Protein AF-A0A603ZYS9-F1 (afdb_monomer)

Secondary structure (DSSP, 8-state):
---HHHHHHTTEEESSSEEEETTSEEEEEEEE-SSS-EEEEEEEEEHHHHHHH-TT-EEEEEEEEEEE-TTS-EEEEEEETTSS-EEEEEE-TT--EEEEEEE-

Radius of gyration: 13.32 Å; Cα contacts (8 Å, |Δi|>4): 225; chains: 1; bounding box: 37×27×36 Å

Organism: NCBI:txid192955

pLDDT: mean 94.03, std 5.85, range [54.97, 98.69]

Foldseek 3Di:
DDAQQVCVVVQKDAQAFWKGFRVQKIWHWDFDPPPHTDIHTDDIDGPVVVCVVCVVRMFRWDFDDWDQDPVLWIWTKTATPVPVKIKIFTAGNVRGTGMMGIDD

Solvent-accessible surface area (backbone atoms only — not comparable to full-atom values): 5739 Å² total; per-residue (Å²): 131,72,50,65,57,62,36,51,77,71,36,32,44,65,75,54,45,22,37,41,29,57,87,53,52,26,29,37,38,44,85,37,73,72,99,54,77,46,76,50,76,77,47,79,51,61,50,44,68,51,40,73,76,40,73,82,47,54,37,55,44,51,82,73,48,79,43,82,41,97,86,58,23,31,39,37,33,34,36,34,77,82,76,72,26,37,38,46,27,40,21,42,74,83,67,46,71,47,34,36,38,37,42,104

Sequence (104 aa):
MKNIIQLWEDNLLPIKDAIYFSNGRSFLCKIMDYPTLHIERNGEFDFSAFYEKNKDEVTDIDKFREIKLANNCYCCVGEGSYGSEGFVAYLDENKNLVWVLYSE

Mean predicted aligned error: 3.3 Å

Nearest PDB structures (foldseek):
  6euh-assembly2_B  TM=4.344E-01  e=8.066E-01  Bacteroides thetaiotaomicron VPI-5482
  6euj-assembly1_C  TM=4.848E-01  e=1.647E+00  Bacteroides thetaiotaomicron VPI-5482
  1e05-assembly1_L  TM=2.912E-01  e=1.322E+00  Homo sapiens
  1e04-assembly2_L  TM=3.231E-01  e=2.289E+00  Homo sapiens
  7cu8-assembly1_B  TM=5.018E-01  e=7.250E+00  Mycobacterium tuberculosis H37Rv

Structure (mmCIF, N/CA/C/O backbone):
data_AF-A0A603ZYS9-F1
#
_entry.id   AF-A0A603ZYS9-F1
#
loop_
_atom_site.group_PDB
_atom_site.id
_atom_site.type_symbol
_atom_site.label_atom_id
_atom_site.label_alt_id
_atom_site.label_comp_id
_atom_site.label_asym_id
_atom_site.label_entity_id
_atom_site.label_seq_id
_atom_site.pdbx_PDB_ins_code
_atom_site.Cartn_x
_atom_site.Cartn_y
_atom_site.Cartn_z
_atom_site.occupancy
_atom_site.B_iso_or_equiv
_atom_site.auth_seq_id
_atom_site.auth_comp_id
_atom_site.auth_asym_id
_atom_site.auth_atom_id
_atom_site.pdbx_PDB_model_num
ATOM 1 N N . MET A 1 1 ? 15.951 -8.413 7.392 1.00 54.97 1 MET A N 1
ATOM 2 C CA . MET A 1 1 ? 15.242 -8.383 6.099 1.00 54.97 1 MET A CA 1
ATOM 3 C C . MET A 1 1 ? 14.115 -7.383 6.276 1.00 54.97 1 MET A C 1
ATOM 5 O O . MET A 1 1 ? 13.291 -7.597 7.156 1.00 54.97 1 MET A O 1
ATOM 9 N N . LYS A 1 2 ? 14.196 -6.223 5.616 1.00 67.56 2 LYS A N 1
ATOM 10 C CA . LYS A 1 2 ? 13.228 -5.136 5.817 1.00 67.56 2 LYS A CA 1
ATOM 11 C C . LYS A 1 2 ? 11.918 -5.519 5.121 1.00 67.56 2 LYS A C 1
ATOM 13 O O . LYS A 1 2 ? 11.961 -6.067 4.020 1.00 67.56 2 LYS A O 1
ATOM 18 N N . ASN A 1 3 ? 10.793 -5.287 5.784 1.00 85.31 3 ASN A N 1
ATOM 19 C CA . ASN A 1 3 ? 9.434 -5.578 5.333 1.00 85.31 3 ASN A CA 1
ATOM 20 C C . ASN A 1 3 ? 8.658 -4.253 5.224 1.00 85.31 3 ASN A C 1
ATOM 22 O O . ASN A 1 3 ? 9.032 -3.256 5.843 1.00 85.31 3 ASN A O 1
ATOM 26 N N . ILE A 1 4 ? 7.573 -4.238 4.453 1.00 95.81 4 ILE A N 1
ATOM 27 C CA . ILE A 1 4 ? 6.727 -3.056 4.279 1.00 95.81 4 ILE A CA 1
ATOM 28 C C . ILE A 1 4 ? 6.175 -2.534 5.612 1.00 95.81 4 ILE A C 1
ATOM 30 O O . ILE A 1 4 ? 6.000 -1.333 5.771 1.00 95.81 4 ILE A O 1
ATOM 34 N N . ILE A 1 5 ? 5.971 -3.422 6.593 1.00 96.38 5 ILE A N 1
ATOM 35 C CA . ILE A 1 5 ? 5.476 -3.071 7.932 1.00 96.38 5 ILE A CA 1
ATOM 36 C C . ILE A 1 5 ? 6.366 -2.013 8.596 1.00 96.38 5 ILE A C 1
ATOM 38 O O . ILE A 1 5 ? 5.837 -1.036 9.110 1.00 96.38 5 ILE A O 1
ATOM 42 N N . GLN A 1 6 ? 7.698 -2.166 8.542 1.00 94.25 6 GLN A N 1
ATOM 43 C CA . GLN A 1 6 ? 8.595 -1.193 9.176 1.00 94.25 6 GLN A CA 1
ATOM 44 C C . GLN A 1 6 ? 8.512 0.178 8.501 1.00 94.25 6 GLN A C 1
ATOM 46 O O . GLN A 1 6 ? 8.441 1.187 9.187 1.00 94.25 6 GLN A O 1
ATOM 51 N N . LEU A 1 7 ? 8.470 0.221 7.163 1.00 96.00 7 LEU A N 1
ATOM 52 C CA . LEU A 1 7 ? 8.305 1.493 6.453 1.00 96.00 7 LEU A CA 1
ATOM 53 C C . LEU A 1 7 ? 6.968 2.151 6.814 1.00 96.00 7 LEU A C 1
ATOM 55 O O . LEU A 1 7 ? 6.925 3.336 7.113 1.00 96.00 7 LEU A O 1
ATOM 59 N N . TRP A 1 8 ? 5.890 1.373 6.878 1.00 97.38 8 TRP A N 1
ATOM 60 C CA . TRP A 1 8 ? 4.569 1.879 7.243 1.00 97.38 8 TRP A CA 1
ATOM 61 C C . TRP A 1 8 ? 4.496 2.476 8.656 1.00 97.38 8 TRP A C 1
ATOM 63 O O . TRP A 1 8 ? 3.800 3.478 8.866 1.00 97.38 8 TRP A O 1
ATOM 73 N N . GLU A 1 9 ? 5.176 1.855 9.623 1.00 95.94 9 GLU A N 1
ATOM 74 C CA . GLU A 1 9 ? 5.308 2.358 10.998 1.00 95.94 9 GLU A CA 1
ATOM 75 C C . GLU A 1 9 ? 6.071 3.688 11.036 1.00 95.94 9 GLU A C 1
ATOM 77 O O . GLU A 1 9 ? 5.674 4.595 11.769 1.00 95.94 9 GLU A O 1
ATOM 82 N N . ASP A 1 10 ? 7.078 3.833 10.173 1.00 96.00 10 ASP A N 1
ATOM 83 C CA . ASP A 1 10 ? 7.868 5.054 9.998 1.00 96.00 10 ASP A CA 1
ATOM 84 C C . ASP A 1 10 ? 7.161 6.126 9.134 1.00 96.00 10 ASP A C 1
ATOM 86 O O . ASP A 1 10 ? 7.722 7.192 8.908 1.00 96.00 10 ASP A O 1
ATOM 90 N N . ASN A 1 11 ? 5.923 5.883 8.675 1.00 96.75 11 ASN A N 1
ATOM 91 C CA . ASN A 1 11 ? 5.195 6.716 7.697 1.00 96.75 11 ASN A CA 1
ATOM 92 C C . ASN A 1 11 ? 5.950 6.904 6.374 1.00 96.75 11 ASN A C 1
ATOM 94 O O . ASN A 1 11 ? 5.929 7.973 5.775 1.00 96.75 11 ASN A O 1
ATOM 98 N N . LEU A 1 12 ? 6.562 5.826 5.896 1.00 96.50 12 LEU A N 1
ATOM 99 C CA . LEU A 1 12 ? 7.241 5.753 4.613 1.00 96.50 12 LEU A CA 1
ATOM 100 C C . LEU A 1 12 ? 6.573 4.717 3.708 1.00 96.50 12 LEU A C 1
ATOM 102 O O . LEU A 1 12 ? 6.103 3.672 4.170 1.00 96.50 12 LEU A O 1
ATOM 106 N N . LEU A 1 13 ? 6.6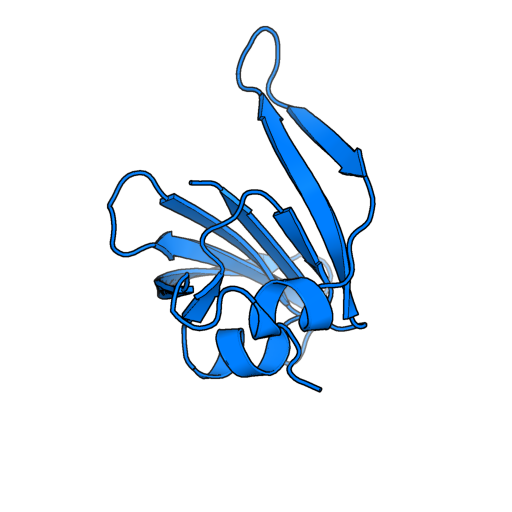11 4.959 2.400 1.00 96.88 13 LEU A N 1
ATOM 107 C CA . LEU A 1 13 ? 6.349 3.942 1.380 1.00 96.88 13 LEU A CA 1
ATOM 108 C C . LEU A 1 13 ? 7.426 3.972 0.289 1.00 96.88 13 LEU A C 1
ATOM 110 O O . LEU A 1 13 ? 8.040 5.013 0.065 1.00 96.88 13 LEU A O 1
ATOM 114 N N . PRO A 1 14 ? 7.694 2.842 -0.388 1.00 95.62 14 PRO A N 1
ATOM 115 C CA . PRO A 1 14 ? 8.583 2.833 -1.543 1.00 95.62 14 PRO A CA 1
ATOM 116 C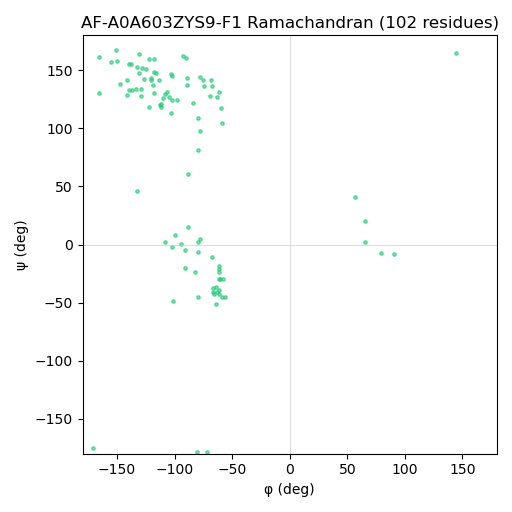 C . PRO A 1 14 ? 7.959 3.581 -2.721 1.00 95.62 14 PRO A C 1
ATOM 118 O O . PRO A 1 14 ? 6.772 3.408 -2.992 1.00 95.62 14 PRO A O 1
ATOM 121 N N . ILE A 1 15 ? 8.778 4.326 -3.462 1.00 94.94 15 ILE A N 1
ATOM 122 C CA . ILE A 1 15 ? 8.370 5.006 -4.698 1.00 94.94 15 ILE A CA 1
ATOM 123 C C . ILE A 1 15 ? 8.363 3.970 -5.830 1.00 94.94 15 ILE A C 1
ATOM 125 O O . ILE A 1 15 ? 9.358 3.759 -6.526 1.00 94.94 15 ILE A O 1
ATOM 129 N N . LYS A 1 16 ? 7.280 3.189 -5.905 1.00 95.25 16 LYS A N 1
ATOM 130 C CA . LYS A 1 16 ? 7.052 2.182 -6.949 1.00 95.25 16 LYS A CA 1
ATOM 131 C C . LYS A 1 16 ? 5.596 1.727 -6.963 1.00 95.25 16 LYS A C 1
ATOM 133 O O . LYS A 1 16 ? 5.094 1.241 -5.951 1.00 95.25 16 LYS A O 1
ATOM 138 N N . ASP A 1 17 ? 4.984 1.733 -8.144 1.00 96.06 17 ASP A N 1
ATOM 139 C CA . ASP A 1 17 ? 3.642 1.183 -8.360 1.00 96.06 17 ASP A CA 1
ATOM 140 C C . ASP A 1 17 ? 3.551 -0.310 -8.001 1.00 96.06 17 ASP A C 1
ATOM 142 O O . ASP A 1 17 ? 4.015 -1.202 -8.734 1.00 96.06 17 ASP A O 1
ATOM 146 N N . ALA A 1 18 ? 2.945 -0.607 -6.853 1.00 97.00 18 ALA A N 1
ATOM 147 C CA . ALA A 1 18 ? 2.825 -1.969 -6.357 1.00 97.00 18 ALA A CA 1
ATOM 148 C C . ALA A 1 18 ? 1.809 -2.118 -5.220 1.00 97.00 18 ALA A C 1
ATOM 150 O O . ALA A 1 18 ? 1.460 -1.179 -4.507 1.00 97.00 18 ALA A O 1
ATOM 151 N N . ILE A 1 19 ? 1.391 -3.369 -5.016 1.00 97.31 19 ILE A N 1
ATOM 152 C CA . ILE A 1 19 ? 0.738 -3.820 -3.789 1.00 97.31 19 ILE A CA 1
ATOM 153 C C . ILE A 1 19 ? 1.760 -4.584 -2.957 1.00 97.31 19 ILE A C 1
ATOM 155 O O . ILE A 1 19 ? 2.310 -5.591 -3.411 1.00 97.31 19 ILE A O 1
ATOM 159 N N . TYR A 1 20 ? 1.951 -4.142 -1.723 1.00 97.19 20 TYR A N 1
ATOM 160 C CA . TYR A 1 20 ? 2.850 -4.730 -0.741 1.00 97.19 20 TYR A CA 1
ATOM 161 C C . TYR A 1 20 ? 2.036 -5.389 0.366 1.00 97.19 20 TYR A C 1
ATOM 163 O O . TYR A 1 20 ? 1.185 -4.748 0.982 1.00 97.19 20 TYR A O 1
ATOM 171 N N . PHE A 1 21 ? 2.298 -6.663 0.645 1.00 96.31 21 PHE A N 1
ATOM 172 C CA . PHE A 1 21 ? 1.634 -7.411 1.707 1.00 96.31 21 PHE A CA 1
ATOM 173 C C . PHE A 1 21 ? 2.542 -7.542 2.926 1.00 96.31 21 PHE A C 1
ATOM 175 O O . PHE A 1 21 ? 3.746 -7.768 2.809 1.00 96.31 21 PHE A O 1
ATOM 182 N N . SER A 1 22 ? 1.945 -7.506 4.114 1.00 95.88 22 SER A N 1
ATOM 183 C CA . SER A 1 22 ? 2.656 -7.676 5.386 1.00 95.88 22 SER A CA 1
ATOM 184 C C . SER A 1 22 ? 3.338 -9.043 5.526 1.00 95.88 22 SER A C 1
ATOM 186 O O . SER A 1 22 ? 4.315 -9.187 6.259 1.00 95.88 22 SER A O 1
ATOM 188 N N . ASN A 1 23 ? 2.887 -10.041 4.761 1.00 92.88 23 ASN A N 1
ATOM 189 C CA . ASN A 1 23 ? 3.509 -11.363 4.668 1.00 92.88 23 ASN A CA 1
ATOM 190 C C . ASN A 1 23 ? 4.767 -11.413 3.772 1.00 92.88 23 ASN A C 1
ATOM 192 O O . ASN A 1 23 ? 5.301 -12.498 3.549 1.00 92.88 23 ASN A O 1
ATOM 196 N N . GLY A 1 24 ? 5.225 -10.272 3.246 1.00 90.75 24 GLY A N 1
ATOM 197 C CA . GLY A 1 24 ? 6.436 -10.143 2.432 1.00 90.75 24 GLY A CA 1
ATOM 198 C C . GLY A 1 24 ? 6.224 -10.294 0.924 1.00 90.75 24 GLY A C 1
ATOM 199 O O . GLY A 1 24 ? 7.142 -10.019 0.153 1.00 90.75 24 GLY A O 1
ATOM 200 N N . ARG A 1 25 ? 5.028 -10.689 0.471 1.00 94.00 25 ARG A N 1
ATOM 201 C CA . ARG A 1 25 ? 4.714 -10.755 -0.964 1.00 94.00 25 ARG A CA 1
ATOM 202 C C . ARG A 1 25 ? 4.489 -9.359 -1.520 1.00 94.00 25 ARG A C 1
ATOM 204 O O . ARG A 1 25 ? 3.872 -8.524 -0.865 1.00 94.00 25 ARG A O 1
ATOM 211 N N . SER A 1 26 ? 4.952 -9.110 -2.737 1.00 96.81 26 SER A N 1
ATOM 212 C CA . SER A 1 26 ? 4.733 -7.832 -3.415 1.00 96.81 26 SER A CA 1
ATOM 213 C C . SER A 1 26 ? 4.456 -8.041 -4.890 1.00 96.81 26 SER A C 1
ATOM 215 O O . SER A 1 26 ? 5.066 -8.900 -5.526 1.00 96.81 26 SER A O 1
ATOM 217 N N . PHE A 1 27 ? 3.534 -7.257 -5.438 1.00 97.19 27 PHE A N 1
ATOM 218 C CA . PHE A 1 27 ? 3.167 -7.345 -6.844 1.00 97.19 27 PHE A CA 1
ATOM 219 C C . PHE A 1 27 ? 3.207 -5.989 -7.497 1.00 97.19 27 PHE A C 1
ATOM 221 O O . PHE A 1 27 ? 2.631 -5.044 -6.971 1.00 97.19 27 PHE A O 1
ATOM 228 N N . LEU A 1 28 ? 3.820 -5.927 -8.673 1.00 97.44 28 LEU A N 1
ATOM 229 C CA . LEU A 1 28 ? 3.694 -4.763 -9.535 1.00 97.44 28 LEU A CA 1
ATOM 230 C C . LEU A 1 28 ? 2.224 -4.612 -9.906 1.00 97.44 28 LEU A C 1
ATOM 232 O O . LEU A 1 28 ? 1.589 -5.588 -10.333 1.00 97.44 28 LEU A O 1
ATOM 236 N N . CYS A 1 29 ? 1.696 -3.409 -9.753 1.00 94.69 29 CYS A N 1
ATOM 237 C CA . CYS A 1 29 ? 0.352 -3.091 -10.197 1.00 94.69 29 CYS A CA 1
ATOM 238 C C . CYS A 1 29 ? 0.349 -1.812 -11.017 1.00 94.69 29 CYS A C 1
ATOM 240 O O . CYS A 1 29 ? 1.308 -1.059 -10.989 1.00 94.69 29 CYS A O 1
ATOM 242 N N . LYS A 1 30 ? -0.730 -1.578 -11.751 1.00 92.62 30 LYS A N 1
ATOM 243 C CA . LYS A 1 30 ? -0.995 -0.296 -12.387 1.00 92.62 30 LYS A CA 1
ATOM 244 C C . LYS A 1 30 ? -2.471 0.023 -12.251 1.00 92.62 30 LYS A C 1
ATOM 246 O O . LYS A 1 30 ? -3.307 -0.847 -12.503 1.00 92.62 30 LYS A O 1
ATOM 251 N N . ILE A 1 31 ? -2.788 1.246 -11.843 1.00 91.12 31 ILE A N 1
ATOM 252 C CA . ILE A 1 31 ? -4.163 1.738 -11.856 1.00 91.12 31 ILE A CA 1
ATOM 253 C C . ILE A 1 31 ? -4.446 2.261 -13.264 1.00 91.12 31 ILE A C 1
ATOM 255 O O . ILE A 1 31 ? -3.744 3.133 -13.768 1.00 91.12 31 ILE A O 1
ATOM 259 N N . MET A 1 32 ? -5.461 1.699 -13.909 1.00 92.31 32 MET A N 1
ATOM 260 C CA . MET A 1 32 ? -5.906 2.086 -15.242 1.00 92.31 32 MET A CA 1
ATOM 261 C C . MET A 1 32 ? -7.278 2.736 -15.112 1.00 92.31 32 MET A C 1
ATOM 263 O O . MET A 1 32 ? -8.222 2.097 -14.655 1.00 92.31 32 MET A O 1
ATOM 267 N N . ASP A 1 33 ? -7.396 4.004 -15.494 1.00 88.50 33 ASP A N 1
ATOM 268 C CA . ASP A 1 33 ? -8.618 4.810 -15.373 1.00 88.50 33 ASP A CA 1
ATOM 269 C C . ASP A 1 33 ? -9.527 4.737 -16.617 1.00 88.50 33 ASP A C 1
ATOM 271 O O . ASP A 1 33 ? -10.735 4.965 -16.523 1.00 88.50 33 ASP A O 1
ATOM 275 N N . TYR A 1 34 ? -8.973 4.346 -17.768 1.00 87.44 34 TYR A N 1
ATOM 276 C CA . TYR A 1 34 ? -9.666 4.227 -19.050 1.00 87.44 34 TYR A CA 1
ATOM 277 C C . TYR A 1 34 ? -9.476 2.836 -19.692 1.00 87.44 34 TYR A C 1
ATOM 279 O O . TYR A 1 34 ? -8.376 2.284 -19.639 1.00 87.44 34 TYR A O 1
ATOM 287 N N . PRO A 1 35 ? -10.502 2.256 -20.357 1.00 91.12 35 PRO A N 1
ATOM 288 C CA . PRO A 1 35 ? 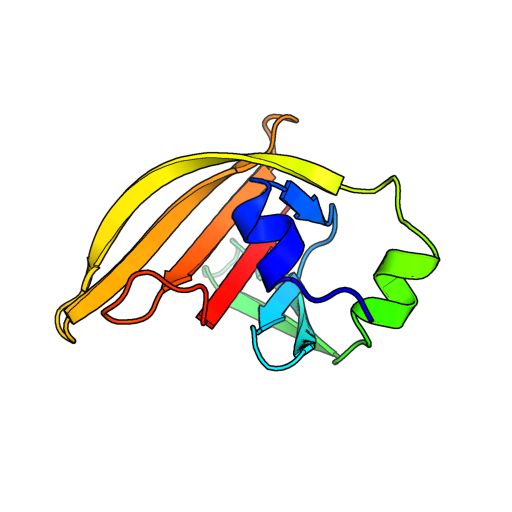-11.881 2.748 -20.518 1.00 91.12 35 PRO A CA 1
ATOM 289 C C . PRO A 1 35 ? -12.776 2.495 -19.297 1.00 91.12 35 PRO A C 1
ATOM 291 O O . PRO A 1 35 ? -13.933 2.907 -19.262 1.00 91.12 35 PRO A O 1
ATOM 294 N N . THR A 1 36 ? -12.278 1.769 -18.304 1.00 92.19 36 THR A N 1
ATOM 295 C CA . THR A 1 36 ? -12.978 1.472 -17.054 1.00 92.19 36 THR A CA 1
ATOM 296 C C . THR A 1 36 ? -11.937 1.388 -15.955 1.00 92.19 36 THR A C 1
ATOM 298 O O . THR A 1 36 ? -10.894 0.784 -16.183 1.00 92.19 36 THR A O 1
ATOM 301 N N . LEU A 1 37 ? -12.221 1.957 -1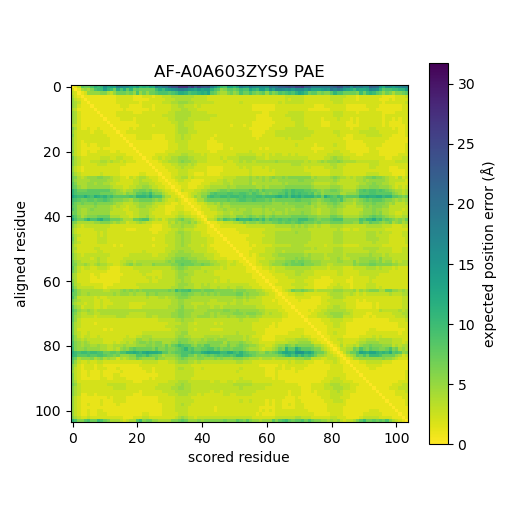4.782 1.00 92.00 37 LEU A N 1
ATOM 302 C CA . LEU A 1 37 ? -11.305 1.907 -13.647 1.00 92.00 37 LEU A CA 1
ATOM 303 C C . LEU A 1 37 ? -11.025 0.454 -13.241 1.00 92.00 37 LEU A C 1
ATOM 305 O O . LEU A 1 37 ? -11.938 -0.265 -12.829 1.00 92.00 37 LEU A O 1
ATOM 309 N N . HIS A 1 38 ? -9.769 0.031 -13.341 1.00 92.38 38 HIS A N 1
ATOM 310 C CA . HIS A 1 38 ? -9.318 -1.284 -12.901 1.00 92.38 38 HIS A CA 1
ATOM 311 C C . HIS A 1 38 ? -7.851 -1.256 -12.468 1.00 92.38 38 HIS A C 1
ATOM 313 O O . HIS A 1 38 ? -7.127 -0.291 -12.703 1.00 92.38 38 HIS A O 1
ATOM 319 N N . ILE A 1 39 ? -7.423 -2.332 -11.809 1.00 91.94 39 ILE A N 1
ATOM 320 C CA . ILE A 1 39 ? -6.035 -2.535 -11.398 1.00 91.94 39 ILE A CA 1
ATOM 321 C C . ILE A 1 39 ? -5.486 -3.711 -12.200 1.00 91.94 39 ILE A C 1
ATOM 323 O O . ILE A 1 39 ? -6.002 -4.827 -12.101 1.00 91.94 39 ILE A O 1
ATOM 327 N N . GLU A 1 40 ? -4.435 -3.470 -12.973 1.00 93.50 40 GLU A N 1
ATOM 328 C CA . GLU A 1 40 ? -3.666 -4.524 -13.632 1.00 93.50 40 GLU A CA 1
ATOM 329 C C . GLU A 1 40 ? -2.539 -4.991 -12.714 1.00 93.50 40 GLU A C 1
ATOM 331 O O . GLU A 1 40 ? -1.870 -4.178 -12.080 1.00 93.50 40 GLU A O 1
ATOM 336 N N . ARG A 1 41 ? -2.308 -6.305 -12.635 1.00 92.12 41 ARG A N 1
ATOM 337 C CA . ARG A 1 41 ? -1.218 -6.900 -11.852 1.00 92.12 41 ARG A CA 1
ATOM 338 C C . ARG A 1 41 ? -0.190 -7.521 -12.793 1.00 92.12 41 ARG A C 1
ATOM 340 O O . ARG A 1 41 ? -0.507 -8.472 -13.501 1.00 92.12 41 ARG A O 1
ATOM 347 N N . ASN A 1 42 ? 1.053 -7.048 -12.717 1.00 86.56 42 ASN A N 1
ATOM 348 C CA . ASN A 1 42 ? 2.086 -7.299 -13.731 1.00 86.56 42 ASN A CA 1
ATOM 349 C C . ASN A 1 42 ? 3.202 -8.268 -13.298 1.00 86.56 42 ASN A C 1
ATOM 351 O O . ASN A 1 42 ? 4.119 -8.534 -14.071 1.00 86.56 42 ASN A O 1
ATOM 355 N N . GLY A 1 43 ? 3.132 -8.834 -12.090 1.00 93.31 43 GLY A N 1
ATOM 356 C CA . GLY A 1 43 ? 4.061 -9.875 -11.625 1.00 93.31 43 GLY A CA 1
ATOM 357 C C . GLY A 1 43 ? 4.388 -9.770 -10.138 1.00 93.31 43 GLY A C 1
ATOM 358 O O . GLY A 1 43 ? 4.098 -8.753 -9.517 1.00 93.31 43 GLY A O 1
ATOM 359 N N . GLU A 1 44 ? 4.953 -10.834 -9.561 1.00 96.50 44 GLU A N 1
ATOM 360 C CA . GLU A 1 44 ? 5.476 -10.850 -8.183 1.00 96.50 44 GLU A CA 1
ATOM 361 C C . GLU A 1 44 ? 6.946 -10.412 -8.176 1.00 96.50 44 GLU A C 1
ATOM 363 O O . GLU A 1 44 ? 7.692 -10.752 -9.096 1.00 96.50 44 GLU A O 1
ATOM 368 N N . PHE A 1 45 ? 7.368 -9.677 -7.149 1.00 95.06 45 PHE A N 1
ATOM 369 C CA . PHE A 1 45 ? 8.771 -9.323 -6.938 1.00 95.06 45 PHE A CA 1
ATOM 370 C C . PHE A 1 45 ? 9.154 -9.419 -5.460 1.00 95.06 45 PHE A C 1
ATOM 372 O O . PHE A 1 45 ? 8.312 -9.314 -4.569 1.00 95.06 45 PHE A O 1
ATOM 379 N N . ASP A 1 46 ? 10.447 -9.619 -5.209 1.00 92.69 46 ASP A N 1
ATOM 380 C CA . ASP A 1 46 ? 11.009 -9.629 -3.861 1.00 92.69 46 ASP A CA 1
ATOM 381 C C . ASP A 1 46 ? 11.201 -8.186 -3.375 1.00 92.69 46 ASP A C 1
ATOM 383 O O . ASP A 1 46 ? 12.071 -7.456 -3.864 1.00 92.69 46 ASP A O 1
ATOM 387 N N . PHE A 1 47 ? 10.372 -7.779 -2.413 1.00 92.62 47 PHE A N 1
ATOM 388 C CA . PHE A 1 47 ? 10.439 -6.456 -1.801 1.00 92.62 47 PHE A CA 1
ATOM 389 C C . PHE A 1 47 ? 11.792 -6.183 -1.153 1.00 92.62 47 PHE A C 1
ATOM 391 O O . PHE A 1 47 ? 12.349 -5.106 -1.339 1.00 92.62 47 PHE A O 1
ATOM 398 N N . SER A 1 48 ? 12.334 -7.135 -0.399 1.00 91.69 48 SER A N 1
ATOM 399 C CA . SER A 1 48 ? 13.584 -6.924 0.323 1.00 91.69 48 SER A CA 1
ATOM 400 C C . SER A 1 48 ? 14.752 -6.757 -0.643 1.00 91.69 48 SER A C 1
ATOM 402 O O . SER A 1 48 ? 15.578 -5.869 -0.448 1.00 91.69 48 SER A O 1
ATOM 404 N N . ALA A 1 49 ? 14.802 -7.549 -1.715 1.00 92.19 49 ALA A N 1
ATOM 405 C CA . ALA A 1 49 ? 15.816 -7.397 -2.755 1.00 92.19 49 ALA A CA 1
ATOM 406 C C . ALA A 1 49 ? 15.669 -6.076 -3.530 1.00 92.19 49 ALA A C 1
ATOM 408 O O . ALA A 1 49 ? 16.678 -5.469 -3.893 1.00 92.19 49 ALA A O 1
ATOM 409 N N . PHE A 1 50 ? 14.433 -5.629 -3.785 1.00 92.56 50 PHE A N 1
ATOM 410 C CA . PHE A 1 50 ? 14.161 -4.318 -4.378 1.00 92.56 50 PHE A CA 1
ATOM 411 C C . PHE A 1 50 ? 14.618 -3.185 -3.451 1.00 92.56 50 PHE A C 1
ATOM 413 O O . PHE A 1 50 ? 15.382 -2.323 -3.875 1.00 92.56 50 PHE A O 1
ATOM 420 N N . TYR A 1 51 ? 14.209 -3.219 -2.185 1.00 92.44 51 TYR A N 1
ATOM 421 C CA . TYR A 1 51 ? 14.508 -2.180 -1.207 1.00 92.44 51 TYR A CA 1
ATOM 422 C C . TYR A 1 51 ? 16.010 -2.053 -0.939 1.00 92.44 51 TYR A C 1
ATOM 424 O O . TYR A 1 51 ? 16.534 -0.949 -0.880 1.00 92.44 51 TYR A O 1
ATOM 432 N N . GLU A 1 52 ? 16.742 -3.167 -0.832 1.00 93.12 52 GLU A N 1
ATOM 433 C CA . GLU A 1 52 ? 18.192 -3.116 -0.609 1.00 93.12 52 GLU A CA 1
ATOM 434 C C . GLU A 1 52 ? 18.953 -2.420 -1.745 1.00 93.12 52 GLU A C 1
ATOM 436 O O . GLU A 1 52 ? 19.992 -1.811 -1.489 1.00 93.12 52 GLU A O 1
ATOM 441 N N . LYS A 1 53 ? 18.442 -2.490 -2.981 1.00 93.94 53 LYS A N 1
ATOM 442 C CA . LYS A 1 53 ? 19.024 -1.809 -4.147 1.00 93.94 53 LYS A CA 1
ATOM 443 C C . LYS A 1 53 ? 18.613 -0.340 -4.255 1.00 93.94 53 LYS A C 1
ATOM 445 O O . LYS A 1 53 ? 19.350 0.422 -4.866 1.00 93.94 53 LYS A O 1
ATOM 450 N N . ASN A 1 54 ? 17.483 0.032 -3.656 1.00 93.31 54 ASN A N 1
ATOM 451 C CA . ASN A 1 54 ? 16.816 1.320 -3.840 1.00 93.31 54 ASN A CA 1
ATOM 452 C C . ASN A 1 54 ? 16.431 1.943 -2.486 1.00 93.31 54 ASN A C 1
ATOM 454 O O . ASN A 1 54 ? 15.297 2.365 -2.279 1.00 93.31 54 ASN A O 1
ATOM 458 N N . LYS A 1 55 ? 17.356 1.945 -1.516 1.00 91.75 55 LYS A N 1
ATOM 459 C CA . LYS A 1 55 ? 17.059 2.343 -0.123 1.00 91.75 55 LYS A CA 1
ATOM 460 C C . LYS A 1 55 ? 16.563 3.778 0.017 1.00 91.75 55 LYS A C 1
ATOM 462 O O . LYS A 1 55 ? 15.805 4.053 0.945 1.00 91.75 55 LYS A O 1
ATOM 467 N N . ASP A 1 56 ? 17.005 4.637 -0.894 1.00 92.06 56 ASP A N 1
ATOM 468 C CA . ASP A 1 56 ? 16.681 6.060 -0.928 1.00 92.06 56 ASP A CA 1
ATOM 469 C C . ASP A 1 56 ? 15.422 6.351 -1.775 1.00 92.06 56 ASP A C 1
ATOM 471 O O . ASP A 1 56 ? 14.955 7.482 -1.797 1.00 92.06 56 ASP A O 1
ATOM 475 N N . GLU A 1 57 ? 14.841 5.343 -2.445 1.00 93.62 57 GLU A N 1
ATOM 476 C CA . GLU A 1 57 ? 13.598 5.467 -3.229 1.00 93.62 57 GLU A CA 1
ATOM 477 C C . GLU A 1 57 ? 12.368 5.212 -2.342 1.00 93.62 57 GLU A C 1
ATOM 479 O O . GLU A 1 57 ? 11.588 4.273 -2.538 1.00 93.62 57 GLU A O 1
ATOM 484 N N . VAL A 1 58 ? 12.222 6.045 -1.313 1.00 95.19 58 VAL A N 1
ATOM 485 C CA . VAL A 1 58 ? 11.063 6.082 -0.415 1.00 95.19 58 VAL A CA 1
ATOM 486 C C . VAL A 1 58 ? 10.517 7.500 -0.315 1.00 95.19 58 VAL A C 1
ATOM 488 O O . VAL A 1 58 ? 11.265 8.464 -0.451 1.00 95.19 58 VAL A O 1
ATOM 491 N N . THR A 1 59 ? 9.222 7.614 -0.048 1.00 95.56 59 THR A N 1
ATOM 492 C CA . THR A 1 59 ? 8.526 8.884 0.177 1.00 95.56 59 THR A CA 1
ATOM 493 C C . THR A 1 59 ? 7.898 8.887 1.567 1.00 95.56 59 THR A C 1
ATOM 495 O O . THR A 1 59 ? 7.423 7.845 2.039 1.00 95.56 59 THR A O 1
ATOM 498 N N . ASP A 1 60 ? 7.901 10.047 2.221 1.00 96.94 60 ASP A N 1
ATOM 499 C CA . ASP A 1 60 ? 7.071 10.303 3.395 1.00 96.94 60 ASP A CA 1
ATOM 500 C C . ASP A 1 60 ? 5.599 10.318 2.977 1.00 96.94 60 ASP A C 1
ATOM 502 O O . ASP A 1 60 ? 5.236 10.896 1.945 1.00 96.94 60 ASP A O 1
ATOM 506 N N . ILE A 1 61 ? 4.759 9.672 3.785 1.00 97.00 61 ILE A N 1
ATOM 507 C CA . ILE A 1 61 ? 3.328 9.547 3.528 1.00 97.00 61 ILE A CA 1
ATOM 508 C C . ILE A 1 61 ? 2.482 10.189 4.618 1.00 97.00 61 ILE A C 1
ATOM 510 O O . ILE A 1 61 ? 2.677 9.959 5.814 1.00 97.00 61 ILE A O 1
ATOM 514 N N . ASP A 1 62 ? 1.442 10.896 4.189 1.00 96.25 62 ASP A N 1
ATOM 515 C CA . ASP A 1 62 ? 0.453 11.485 5.080 1.00 96.25 62 ASP A CA 1
ATOM 516 C C . ASP A 1 62 ? -0.830 10.651 5.081 1.00 96.25 62 ASP A C 1
ATOM 518 O O . ASP A 1 62 ? -1.565 10.552 4.097 1.00 96.25 62 ASP A O 1
ATOM 522 N N . LYS A 1 63 ? -1.125 10.031 6.227 1.00 95.50 63 LYS A N 1
ATOM 523 C CA . LYS A 1 63 ? -2.343 9.236 6.444 1.00 95.50 63 LYS A CA 1
ATOM 524 C C . LYS A 1 63 ? -3.526 10.173 6.699 1.00 95.50 63 LYS A C 1
ATOM 526 O O . LYS A 1 63 ? -3.742 10.616 7.824 1.00 95.50 63 LYS A O 1
ATOM 531 N N . PHE A 1 64 ? -4.325 10.449 5.670 1.00 92.00 64 PHE A N 1
ATOM 532 C CA . PHE A 1 64 ? -5.425 11.414 5.76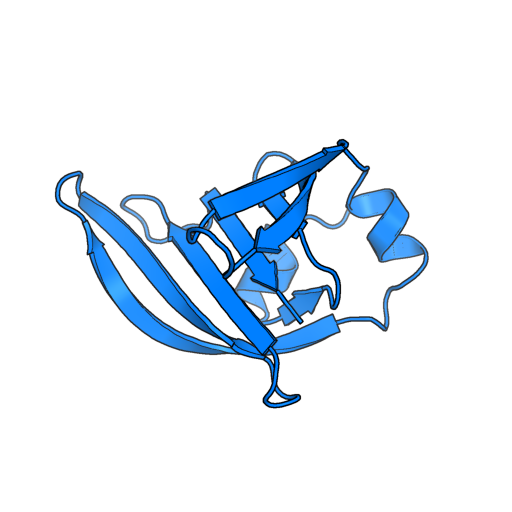4 1.00 92.00 64 PHE A CA 1
ATOM 533 C C . PHE A 1 64 ? -6.687 10.889 6.414 1.00 92.00 64 PHE A C 1
ATOM 535 O O . PHE A 1 64 ? -7.335 11.590 7.194 1.00 92.00 64 PHE A O 1
ATOM 542 N N . ARG A 1 65 ? -7.107 9.686 6.026 1.00 94.75 65 ARG A N 1
ATOM 543 C CA . ARG A 1 65 ? -8.409 9.174 6.433 1.00 94.75 65 ARG A CA 1
ATOM 544 C C . ARG A 1 65 ? -8.332 7.700 6.740 1.00 94.75 65 ARG A C 1
ATOM 546 O O . ARG A 1 65 ? -7.900 6.901 5.918 1.00 94.75 65 ARG A O 1
ATOM 553 N N . GLU A 1 66 ? -8.842 7.355 7.912 1.00 97.12 66 GLU A N 1
ATOM 554 C CA . GLU A 1 66 ? -9.092 5.985 8.324 1.00 97.12 66 GLU A CA 1
ATOM 555 C C . GLU A 1 66 ? -10.607 5.739 8.333 1.00 97.12 66 GLU A C 1
ATOM 557 O O . GLU A 1 66 ? -11.386 6.527 8.877 1.00 97.12 66 GLU A O 1
ATOM 562 N N . ILE A 1 67 ? -11.043 4.664 7.686 1.00 98.19 67 ILE A N 1
ATOM 563 C CA . ILE A 1 67 ? -12.446 4.302 7.505 1.00 98.19 67 ILE A CA 1
ATOM 564 C C . ILE A 1 67 ? -12.642 2.915 8.101 1.00 98.19 67 ILE A C 1
ATOM 566 O O . ILE A 1 67 ? -12.059 1.944 7.621 1.00 98.19 67 ILE A O 1
ATOM 570 N N . LYS A 1 68 ? -13.490 2.807 9.128 1.00 98.19 68 LYS A N 1
ATOM 571 C CA . LYS A 1 68 ? -13.882 1.505 9.675 1.00 98.19 68 LYS A CA 1
ATOM 572 C C . LYS A 1 68 ? -14.751 0.758 8.662 1.00 98.19 68 LYS A C 1
ATOM 574 O O . LYS A 1 68 ? -15.748 1.292 8.179 1.00 98.19 68 LYS A O 1
ATOM 579 N N . LEU A 1 69 ? -14.377 -0.478 8.361 1.00 98.06 69 LEU A N 1
ATOM 580 C CA . LEU A 1 69 ? -15.066 -1.357 7.423 1.00 98.06 69 LEU A CA 1
ATOM 581 C C . LEU A 1 69 ? -16.095 -2.237 8.149 1.00 98.06 69 LEU A C 1
ATOM 583 O O . LEU A 1 69 ? -16.041 -2.432 9.365 1.00 98.06 69 LEU A O 1
ATOM 587 N N . ALA A 1 70 ? -17.041 -2.804 7.394 1.00 97.69 70 ALA A N 1
ATOM 588 C CA . ALA A 1 70 ? -18.129 -3.625 7.940 1.00 97.69 70 ALA A CA 1
ATOM 589 C C . ALA A 1 70 ? -17.644 -4.898 8.664 1.00 97.69 70 ALA A C 1
ATOM 591 O O . ALA A 1 70 ? -18.337 -5.419 9.532 1.00 97.69 70 ALA A O 1
ATOM 592 N N . ASN A 1 71 ? -16.447 -5.382 8.332 1.00 97.62 71 ASN A N 1
ATOM 593 C CA . ASN A 1 71 ? -15.802 -6.536 8.960 1.00 97.62 71 ASN A CA 1
ATOM 594 C C . ASN A 1 71 ? -14.948 -6.166 10.192 1.00 97.62 71 ASN A C 1
ATOM 596 O O . ASN A 1 71 ? -14.135 -6.975 10.623 1.00 97.62 71 ASN A O 1
ATOM 600 N N . ASN A 1 72 ? -15.110 -4.959 10.748 1.00 97.62 72 ASN A N 1
ATOM 601 C CA . ASN A 1 72 ? -14.319 -4.396 11.854 1.00 97.62 72 ASN A CA 1
ATOM 602 C C . ASN A 1 72 ? -12.833 -4.128 11.562 1.00 97.62 72 ASN A C 1
ATOM 604 O O . ASN A 1 72 ? -12.141 -3.644 12.452 1.00 97.62 72 ASN A O 1
ATOM 608 N N . CYS A 1 73 ? -12.368 -4.372 10.339 1.00 98.44 73 CYS A N 1
ATOM 609 C CA . CYS A 1 73 ? -11.060 -3.931 9.857 1.00 98.44 73 CYS A CA 1
ATOM 610 C C . CYS A 1 73 ? -11.117 -2.457 9.416 1.00 98.44 73 CYS A C 1
ATOM 612 O O . CYS A 1 73 ? -12.170 -1.812 9.499 1.00 98.44 73 CYS A O 1
ATOM 614 N N . TYR A 1 74 ? -10.005 -1.915 8.920 1.00 98.69 74 TYR A N 1
ATOM 615 C CA . TYR A 1 74 ? -9.915 -0.507 8.534 1.00 98.69 74 TYR A CA 1
ATOM 616 C C . TYR A 1 74 ? -9.320 -0.334 7.137 1.00 98.69 74 TYR A C 1
ATOM 618 O O . TYR A 1 74 ? -8.476 -1.104 6.693 1.00 98.69 74 TYR A O 1
ATOM 626 N N . CYS A 1 75 ? -9.769 0.703 6.440 1.00 98.31 75 CYS A N 1
ATOM 627 C CA . CYS A 1 75 ? -9.130 1.223 5.239 1.00 98.31 75 CYS A CA 1
ATOM 628 C C . CYS A 1 75 ? -8.443 2.540 5.597 1.00 98.31 75 CYS A C 1
ATOM 630 O O . CYS A 1 75 ? -9.067 3.397 6.221 1.00 98.31 75 CYS A O 1
ATOM 632 N N . CYS A 1 76 ? -7.182 2.707 5.218 1.00 98.38 76 CYS A N 1
ATOM 633 C CA . CYS A 1 76 ? -6.440 3.948 5.376 1.00 98.38 76 CYS A CA 1
ATOM 634 C C . CYS A 1 76 ? -6.043 4.475 3.998 1.00 98.38 76 CYS A C 1
ATOM 636 O O . CYS A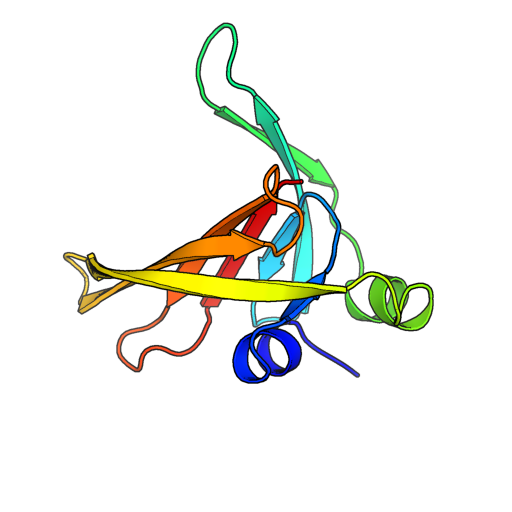 1 76 ? -5.521 3.724 3.181 1.00 98.38 76 CYS A O 1
ATOM 638 N N . VAL A 1 77 ? -6.309 5.749 3.733 1.00 97.44 77 VAL A N 1
ATOM 639 C CA . VAL A 1 77 ? -5.919 6.420 2.489 1.00 97.44 77 VAL A CA 1
ATOM 640 C C . VAL A 1 77 ? -5.097 7.657 2.801 1.00 97.44 77 VAL A C 1
ATOM 642 O O . VAL A 1 77 ? -5.291 8.292 3.846 1.00 97.44 77 VAL A O 1
ATOM 645 N N . GLY A 1 78 ? -4.210 8.002 1.881 1.00 96.44 78 GLY A N 1
ATOM 646 C CA . GLY A 1 78 ? -3.310 9.132 2.018 1.00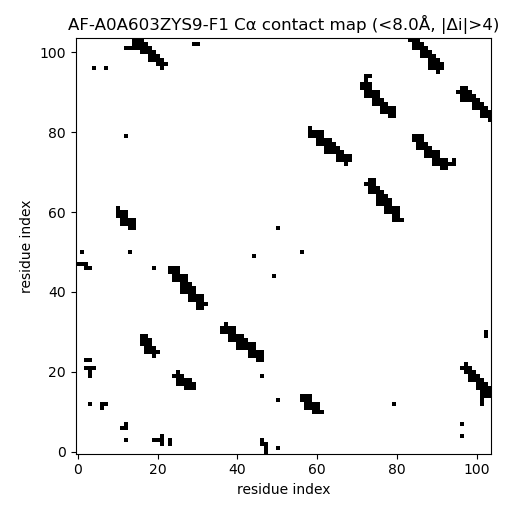 96.44 78 GLY A CA 1
ATOM 647 C C . GLY A 1 78 ? -2.562 9.429 0.729 1.00 96.44 78 GLY A C 1
ATOM 648 O O . GLY A 1 78 ? -2.816 8.795 -0.300 1.00 96.44 78 GLY A O 1
ATOM 649 N N . GLU A 1 79 ? -1.651 10.388 0.808 1.00 95.31 79 GLU A N 1
ATOM 650 C CA . GLU A 1 79 ? -0.802 10.808 -0.307 1.00 95.31 79 GLU A CA 1
ATOM 651 C C . GLU A 1 79 ? 0.681 10.667 0.030 1.00 95.31 79 GLU A C 1
ATOM 653 O O . GLU A 1 79 ? 1.057 10.560 1.203 1.00 95.31 79 GLU A O 1
ATOM 658 N N . GLY A 1 80 ? 1.499 10.609 -1.019 1.00 92.38 80 GLY A N 1
ATOM 659 C CA . GLY A 1 80 ? 2.946 10.761 -0.917 1.00 92.38 80 GLY A CA 1
ATOM 660 C C . GLY A 1 80 ? 3.356 12.226 -1.065 1.00 92.38 80 GLY A C 1
ATOM 661 O O . GLY A 1 80 ? 2.611 13.058 -1.591 1.00 92.38 80 GLY A O 1
ATOM 662 N N . SER A 1 81 ? 4.563 12.547 -0.609 1.00 89.62 81 SER A N 1
ATOM 663 C CA . SER A 1 81 ? 5.045 13.930 -0.511 1.00 89.62 81 SER A CA 1
ATOM 664 C C . SER A 1 81 ? 5.273 14.640 -1.856 1.00 89.62 81 SER A C 1
ATOM 666 O O . SER A 1 81 ? 5.478 15.857 -1.867 1.00 89.62 81 SER A O 1
ATOM 668 N N . TYR A 1 82 ? 5.239 13.934 -2.995 1.00 83.88 82 TYR A N 1
ATOM 669 C CA . TYR A 1 82 ? 5.499 14.528 -4.316 1.00 83.88 82 TYR A CA 1
ATOM 670 C C . TYR A 1 82 ? 4.237 14.973 -5.079 1.00 83.88 82 TYR A C 1
ATOM 672 O O . TYR A 1 82 ? 4.344 15.542 -6.167 1.00 83.88 82 TYR A O 1
ATOM 680 N N . GLY A 1 83 ? 3.042 14.798 -4.504 1.00 79.12 83 GLY A N 1
ATOM 681 C CA . GLY A 1 83 ? 1.801 15.442 -4.963 1.00 79.12 83 GLY A CA 1
ATOM 682 C C . GLY A 1 83 ? 1.106 14.829 -6.189 1.00 79.12 83 GLY A C 1
ATOM 683 O O . GLY A 1 83 ? -0.011 15.241 -6.503 1.00 79.12 83 GLY A O 1
ATOM 684 N N . SER A 1 84 ? 1.712 13.852 -6.872 1.00 84.94 84 SER A N 1
ATOM 685 C CA . SER A 1 84 ? 1.025 12.967 -7.837 1.00 84.94 84 SER A CA 1
ATOM 686 C C . SER A 1 84 ? 0.728 11.576 -7.274 1.00 84.94 84 SER A C 1
ATOM 688 O O . SER A 1 84 ? 0.085 10.768 -7.935 1.00 84.94 84 SER A O 1
ATOM 690 N N . GLU A 1 85 ? 1.160 11.325 -6.041 1.00 92.12 85 GLU A N 1
ATOM 691 C CA . GLU A 1 85 ? 1.252 9.997 -5.451 1.00 92.12 85 GLU A CA 1
ATOM 692 C C . GLU A 1 85 ? 0.109 9.747 -4.470 1.00 92.12 85 GLU A C 1
ATOM 694 O O . GLU A 1 85 ? -0.326 10.641 -3.739 1.00 92.12 85 GLU A O 1
ATOM 699 N N . GLY A 1 86 ? -0.339 8.502 -4.383 1.00 95.25 86 GLY A N 1
ATOM 700 C CA . GLY A 1 86 ? -1.400 8.116 -3.468 1.00 95.25 86 GLY A CA 1
ATOM 701 C C . GLY A 1 86 ? -1.280 6.680 -3.004 1.00 95.25 86 GLY A C 1
ATOM 702 O O . GLY A 1 86 ? -0.686 5.828 -3.666 1.00 95.25 86 GLY A O 1
ATOM 703 N N . PHE A 1 87 ? -1.903 6.386 -1.866 1.00 97.00 87 PHE A N 1
ATOM 704 C CA . PHE A 1 87 ? -2.021 5.012 -1.405 1.00 97.00 87 PHE A CA 1
ATOM 705 C C . PHE A 1 87 ? -3.398 4.688 -0.833 1.00 97.00 87 PHE A C 1
ATOM 707 O O . PHE A 1 87 ? -4.131 5.535 -0.313 1.00 97.00 87 PHE A O 1
ATOM 714 N N . VAL A 1 88 ? -3.714 3.396 -0.883 1.00 97.19 88 VAL A N 1
ATOM 715 C CA . VAL A 1 88 ? -4.802 2.781 -0.127 1.00 97.19 88 VAL A CA 1
ATOM 716 C C . VAL A 1 88 ? -4.265 1.560 0.605 1.00 97.19 88 V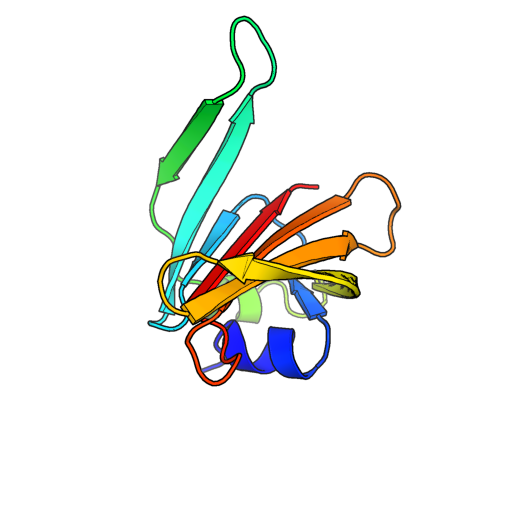AL A C 1
ATOM 718 O O . VAL A 1 88 ? -3.644 0.678 0.017 1.00 97.19 88 VAL A O 1
ATOM 721 N N . ALA A 1 89 ? -4.504 1.508 1.905 1.00 98.44 89 ALA A N 1
ATOM 722 C CA . ALA A 1 89 ? -4.058 0.450 2.789 1.00 98.44 89 ALA A CA 1
ATOM 723 C C . ALA A 1 89 ? -5.247 -0.228 3.461 1.00 98.44 89 ALA A C 1
ATOM 725 O O . ALA A 1 89 ? -6.214 0.415 3.872 1.00 98.44 89 ALA A O 1
ATOM 726 N N . TYR A 1 90 ? -5.146 -1.541 3.611 1.00 98.56 90 TYR A N 1
ATOM 727 C CA . TYR A 1 90 ? -6.049 -2.340 4.420 1.00 98.56 90 TYR A CA 1
ATOM 728 C C . TYR A 1 90 ? -5.346 -2.728 5.713 1.00 98.56 90 TYR A C 1
ATOM 730 O O . TYR A 1 90 ? -4.240 -3.278 5.696 1.00 98.56 90 TYR A O 1
ATOM 738 N N . LEU A 1 91 ? -6.004 -2.431 6.827 1.00 98.62 91 LEU A N 1
ATOM 739 C CA . LEU A 1 91 ? -5.528 -2.700 8.174 1.00 98.62 91 LEU A CA 1
ATOM 740 C C . LEU A 1 91 ? -6.460 -3.698 8.863 1.00 98.62 91 LEU A C 1
ATOM 742 O O . LEU A 1 91 ? -7.666 -3.683 8.616 1.00 98.62 91 LEU A O 1
ATOM 746 N N . ASP A 1 92 ? -5.913 -4.534 9.739 1.00 98.44 92 ASP A N 1
ATOM 747 C CA . ASP A 1 92 ? -6.691 -5.481 10.547 1.00 98.44 92 ASP A CA 1
ATOM 748 C C . ASP A 1 92 ? -7.514 -4.777 11.650 1.00 98.44 92 ASP A C 1
ATOM 750 O O . ASP A 1 92 ? -7.509 -3.549 11.772 1.00 98.44 92 ASP A O 1
ATOM 754 N N . GLU A 1 93 ? -8.240 -5.536 12.475 1.00 98.12 93 GLU A N 1
ATOM 755 C CA . GLU A 1 93 ? -9.037 -4.993 13.585 1.00 98.12 93 GLU A CA 1
ATOM 756 C C . GLU A 1 93 ? -8.220 -4.247 14.656 1.00 98.12 93 GLU A C 1
ATOM 758 O O . GLU A 1 93 ? -8.778 -3.446 15.408 1.00 98.12 93 GLU A O 1
ATOM 763 N N . ASN A 1 94 ? -6.906 -4.476 14.709 1.00 97.94 94 ASN A N 1
ATOM 764 C CA . ASN A 1 94 ? -5.963 -3.819 15.612 1.00 97.94 94 ASN A CA 1
ATOM 765 C C . ASN A 1 94 ? -5.202 -2.675 14.924 1.00 97.94 94 ASN A C 1
ATOM 767 O O . ASN A 1 94 ? -4.290 -2.105 15.521 1.00 97.94 94 ASN A O 1
ATOM 771 N N . LYS A 1 95 ? -5.597 -2.315 13.694 1.00 97.06 95 LYS A N 1
ATOM 772 C CA . LYS A 1 95 ? -4.970 -1.294 12.843 1.00 97.06 95 LYS A CA 1
ATOM 773 C C . LYS A 1 95 ? -3.550 -1.632 12.378 1.00 97.06 95 LYS A C 1
ATOM 775 O O . LYS A 1 95 ? -2.820 -0.736 11.952 1.00 97.06 95 LYS A O 1
ATOM 780 N N . ASN A 1 96 ? -3.158 -2.902 12.397 1.00 97.75 96 ASN A N 1
ATOM 781 C CA . ASN A 1 96 ? -1.894 -3.319 11.798 1.00 97.75 96 ASN A CA 1
ATOM 782 C C . ASN A 1 96 ? -2.033 -3.398 10.281 1.00 97.75 96 ASN A C 1
ATOM 784 O O . ASN A 1 96 ? -3.068 -3.822 9.764 1.00 97.75 96 ASN A O 1
ATOM 788 N N . LEU A 1 97 ? -0.969 -3.046 9.561 1.00 98.19 97 LEU A N 1
ATOM 789 C CA . LEU A 1 97 ? -0.948 -3.143 8.107 1.00 98.19 97 LEU A CA 1
ATOM 790 C C . LEU A 1 97 ? -1.086 -4.601 7.646 1.00 98.19 97 LEU A C 1
ATOM 792 O O . LEU A 1 97 ? -0.289 -5.462 8.021 1.00 98.19 97 LEU A O 1
ATOM 796 N N . VAL A 1 98 ? -2.053 -4.861 6.764 1.00 98.31 98 VAL A N 1
ATOM 797 C CA . VAL A 1 98 ? -2.207 -6.149 6.069 1.00 98.31 98 VAL A CA 1
ATOM 798 C C . VAL A 1 98 ? -1.668 -6.045 4.645 1.00 98.31 98 VAL A C 1
ATOM 800 O O . VAL A 1 98 ? -0.886 -6.892 4.210 1.00 98.31 98 VAL A O 1
ATOM 803 N N . TRP A 1 99 ? -2.062 -5.000 3.919 1.00 97.88 99 TRP A N 1
ATOM 804 C CA . TRP A 1 99 ? -1.476 -4.648 2.629 1.00 97.88 99 TRP A CA 1
ATOM 805 C C . TRP A 1 99 ? -1.652 -3.163 2.328 1.00 97.88 99 TRP A C 1
ATOM 807 O O . TRP A 1 99 ? -2.572 -2.527 2.840 1.00 97.88 99 TRP A O 1
ATOM 817 N N . VAL A 1 100 ? -0.789 -2.628 1.470 1.00 98.12 100 VAL A N 1
ATOM 818 C CA . VAL A 1 100 ? -0.888 -1.271 0.922 1.00 98.12 100 VAL A CA 1
ATOM 819 C C . VAL A 1 100 ? -0.652 -1.305 -0.579 1.00 98.12 100 VAL A C 1
ATOM 821 O O . VAL A 1 100 ? 0.271 -1.967 -1.047 1.00 98.12 100 VAL A O 1
ATOM 824 N N . LEU A 1 101 ? -1.514 -0.621 -1.323 1.00 97.38 101 LEU A N 1
ATOM 825 C CA . LEU A 1 101 ? -1.315 -0.283 -2.724 1.00 97.38 101 LEU A CA 1
ATOM 826 C C . LEU A 1 101 ? -0.794 1.146 -2.779 1.00 97.38 101 LEU A C 1
ATOM 828 O O . LEU A 1 101 ? -1.452 2.041 -2.251 1.00 97.38 101 LEU A O 1
ATOM 832 N N . TYR A 1 102 ? 0.348 1.333 -3.426 1.00 96.69 102 TYR A N 1
ATOM 833 C CA . TYR A 1 102 ? 0.934 2.634 -3.723 1.00 96.69 102 TYR A CA 1
ATOM 834 C C . TYR A 1 102 ? 0.925 2.868 -5.236 1.00 96.69 102 TYR A C 1
ATOM 836 O O . TYR A 1 102 ? 1.137 1.920 -6.000 1.00 96.69 102 TYR A O 1
ATOM 844 N N . SER A 1 103 ? 0.659 4.107 -5.647 1.00 94.69 103 SER A N 1
ATOM 845 C CA . SER A 1 103 ? 0.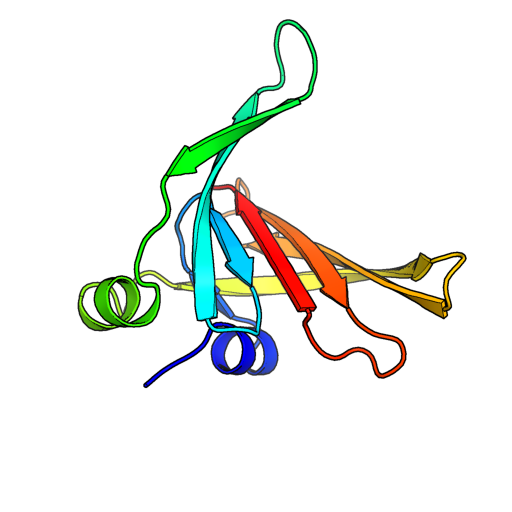742 4.555 -7.037 1.00 94.69 103 SER A CA 1
ATOM 846 C C . SER A 1 103 ? 1.407 5.928 -7.096 1.00 94.69 103 SER A C 1
ATOM 848 O O . SER A 1 103 ? 1.016 6.805 -6.322 1.00 94.69 103 SER A O 1
ATOM 850 N N . GLU A 1 104 ? 2.369 6.100 -8.004 1.00 90.94 104 GLU A N 1
ATOM 851 C CA . GLU A 1 104 ? 3.058 7.375 -8.295 1.00 90.94 104 GLU A CA 1
ATOM 852 C C . GLU A 1 104 ? 2.470 8.164 -9.480 1.00 90.94 104 GLU A C 1
ATOM 854 O O . GLU A 1 104 ? 1.826 7.538 -10.358 1.00 90.94 104 GLU A O 1
#